Protein AF-A0ABD3R5Q1-F1 (afdb_monomer)

Sequence (160 aa):
MFTEAITVNGPEQLGNIQVPKRASYIRAIMLELSRIASICYGLALLWQILGAQTPFFYIFRERELIYDLFEAATERVEGVGIIGAEEALNWGLSGPMLRASGIQWDLRKVDRYECYDEVDWEVQWQKEGDSLARYLVRISEMTESIKIIQQALKEFQGTL

Structure (mmCIF, N/CA/C/O backbone):
data_AF-A0ABD3R5Q1-F1
#
_entry.id   AF-A0ABD3R5Q1-F1
#
loop_
_atom_site.group_PDB
_atom_site.id
_atom_site.type_symbol
_atom_site.label_atom_id
_atom_site.label_alt_id
_atom_site.label_comp_id
_atom_site.label_asym_id
_atom_site.label_entity_id
_atom_site.label_seq_id
_atom_site.pdbx_PDB_ins_code
_atom_site.Cartn_x
_atom_site.Cartn_y
_atom_site.Cartn_z
_atom_site.occupancy
_atom_site.B_iso_or_equiv
_atom_site.auth_seq_id
_atom_site.auth_comp_id
_atom_site.auth_asym_id
_atom_site.auth_atom_id
_atom_site.pdbx_PDB_model_num
ATOM 1 N N . MET A 1 1 ? 3.726 1.446 4.095 1.00 48.78 1 MET A N 1
ATOM 2 C CA . MET A 1 1 ? 5.044 1.678 3.465 1.00 48.78 1 MET A CA 1
ATOM 3 C C . MET A 1 1 ? 6.226 0.942 4.094 1.00 48.78 1 MET A C 1
ATOM 5 O O . MET A 1 1 ? 6.883 0.219 3.361 1.00 48.78 1 MET A O 1
ATOM 9 N N . PHE A 1 2 ? 6.541 1.046 5.397 1.00 45.06 2 PHE A N 1
ATOM 10 C CA . PHE A 1 2 ? 7.696 0.298 5.955 1.00 45.06 2 PHE A CA 1
ATOM 11 C C . PHE A 1 2 ? 7.549 -1.233 5.812 1.00 45.06 2 PHE A C 1
ATOM 13 O O . PHE A 1 2 ? 8.517 -1.944 5.558 1.00 45.06 2 PHE A O 1
ATOM 20 N N . THR A 1 3 ? 6.314 -1.733 5.891 1.00 51.72 3 THR A N 1
ATOM 21 C CA . THR A 1 3 ? 5.966 -3.142 5.657 1.00 51.72 3 THR A CA 1
ATOM 22 C C . THR A 1 3 ? 6.180 -3.574 4.205 1.00 51.72 3 THR A C 1
ATOM 24 O O . THR A 1 3 ? 6.661 -4.677 3.963 1.00 51.72 3 THR A O 1
ATOM 27 N N . GLU A 1 4 ? 5.905 -2.698 3.237 1.00 61.31 4 GLU A N 1
ATOM 28 C CA . GLU A 1 4 ? 5.979 -3.022 1.807 1.00 61.31 4 GLU A CA 1
ATOM 29 C C . GLU A 1 4 ? 7.410 -3.335 1.362 1.00 61.31 4 GLU A C 1
ATOM 31 O O . GLU A 1 4 ? 7.632 -4.307 0.642 1.00 61.31 4 GLU A O 1
ATOM 36 N N . ALA A 1 5 ? 8.402 -2.578 1.843 1.00 66.31 5 ALA A N 1
ATOM 37 C CA . ALA A 1 5 ? 9.802 -2.834 1.508 1.00 66.31 5 ALA A CA 1
ATOM 38 C C . ALA A 1 5 ? 10.265 -4.218 1.986 1.00 66.31 5 ALA A C 1
ATOM 40 O O . ALA A 1 5 ? 10.954 -4.920 1.254 1.00 66.31 5 ALA A O 1
ATOM 41 N N . ILE A 1 6 ? 9.849 -4.645 3.181 1.00 67.44 6 ILE A N 1
ATOM 42 C CA . ILE A 1 6 ? 10.188 -5.970 3.719 1.00 67.44 6 ILE A CA 1
ATOM 43 C C . ILE A 1 6 ? 9.485 -7.066 2.909 1.00 67.44 6 ILE A C 1
ATOM 45 O O . ILE A 1 6 ? 10.116 -8.055 2.538 1.00 67.44 6 ILE A O 1
ATOM 49 N N . THR A 1 7 ? 8.210 -6.862 2.560 1.00 66.69 7 THR A N 1
ATOM 50 C CA . THR A 1 7 ? 7.451 -7.818 1.736 1.00 66.69 7 THR A CA 1
ATOM 51 C C . THR A 1 7 ? 7.951 -7.933 0.298 1.00 66.69 7 THR A C 1
ATOM 53 O O . THR A 1 7 ? 7.687 -8.945 -0.335 1.00 66.69 7 THR A O 1
ATOM 56 N N . VAL A 1 8 ? 8.667 -6.931 -0.223 1.00 70.75 8 VAL A N 1
ATOM 57 C CA . VAL A 1 8 ? 9.275 -6.963 -1.564 1.00 70.75 8 VAL A CA 1
ATOM 58 C C . VAL A 1 8 ? 10.693 -7.531 -1.510 1.00 70.75 8 VAL A C 1
ATOM 60 O O . VAL A 1 8 ? 11.046 -8.379 -2.325 1.00 70.75 8 VAL A O 1
ATOM 63 N N . ASN A 1 9 ? 11.488 -7.134 -0.514 1.00 74.38 9 ASN A N 1
ATOM 64 C CA . ASN A 1 9 ? 12.866 -7.600 -0.374 1.00 74.38 9 ASN A CA 1
ATOM 65 C C . ASN A 1 9 ? 12.944 -9.114 -0.106 1.00 74.38 9 ASN A C 1
ATOM 67 O O . ASN A 1 9 ? 13.868 -9.760 -0.590 1.00 74.38 9 ASN A O 1
ATOM 71 N N . GLY A 1 10 ? 11.988 -9.690 0.636 1.00 77.06 10 GLY A N 1
ATOM 72 C CA . GLY A 1 10 ? 11.953 -11.133 0.909 1.00 77.06 10 GLY A CA 1
ATOM 73 C C . GLY A 1 10 ? 11.870 -11.985 -0.371 1.00 77.06 10 GLY A C 1
ATOM 74 O O . GLY A 1 10 ? 12.775 -12.777 -0.630 1.00 77.06 10 GLY A O 1
ATOM 75 N N . PRO A 1 11 ? 10.837 -11.805 -1.214 1.00 72.06 11 PRO A N 1
ATOM 76 C CA . PRO A 1 11 ? 10.730 -12.474 -2.508 1.00 72.06 11 PRO A CA 1
ATOM 77 C C . PRO A 1 11 ? 11.886 -12.169 -3.467 1.00 72.06 11 PRO A C 1
ATOM 79 O O . PRO A 1 11 ? 12.317 -13.063 -4.184 1.00 72.06 11 PRO A O 1
ATOM 82 N N . GLU A 1 12 ? 12.421 -10.944 -3.481 1.00 78.00 12 GLU A N 1
ATOM 83 C CA . GLU A 1 12 ? 13.565 -10.590 -4.339 1.00 78.00 12 GLU A CA 1
ATOM 84 C C . GLU A 1 12 ? 14.846 -11.334 -3.953 1.00 78.00 12 GLU A C 1
ATOM 86 O O . GLU A 1 12 ? 15.585 -11.780 -4.832 1.00 78.00 12 GLU A O 1
ATOM 91 N N . GLN A 1 13 ? 15.083 -11.509 -2.649 1.00 76.75 13 GLN A N 1
ATOM 92 C CA . GLN A 1 13 ? 16.187 -12.316 -2.135 1.00 76.75 13 GLN A CA 1
ATOM 93 C C . GLN A 1 13 ? 15.998 -13.799 -2.464 1.00 76.75 13 GLN A C 1
ATOM 95 O O . GLN A 1 13 ? 16.938 -14.444 -2.918 1.00 76.75 13 GLN A O 1
ATOM 100 N N . LEU A 1 14 ? 14.784 -14.332 -2.291 1.00 79.06 14 LEU A N 1
ATOM 101 C CA . LEU A 1 14 ? 14.470 -15.724 -2.631 1.00 79.06 14 LEU A CA 1
ATOM 102 C C . LEU A 1 14 ? 14.555 -15.990 -4.142 1.00 79.06 14 LEU A C 1
ATOM 104 O O . LEU A 1 14 ? 14.973 -17.066 -4.560 1.00 79.06 14 LEU A O 1
ATOM 108 N N . GLY A 1 15 ? 14.183 -15.005 -4.960 1.00 81.19 15 GLY A N 1
ATOM 109 C CA . GLY A 1 15 ? 14.207 -15.078 -6.419 1.00 81.19 15 GLY A CA 1
ATOM 110 C C . GLY A 1 15 ? 15.548 -14.716 -7.063 1.00 81.19 15 GLY A C 1
ATOM 111 O O . GLY A 1 15 ? 15.632 -14.741 -8.288 1.00 81.19 15 GLY A O 1
ATOM 112 N N . ASN A 1 16 ? 16.580 -14.356 -6.284 1.00 82.38 16 ASN A N 1
ATOM 113 C CA . ASN A 1 16 ? 17.866 -13.839 -6.784 1.00 82.38 16 ASN A CA 1
ATOM 114 C C . ASN A 1 16 ? 17.714 -12.709 -7.828 1.00 82.38 16 ASN A C 1
ATOM 116 O O . ASN A 1 16 ? 18.477 -12.615 -8.793 1.00 82.38 16 ASN A O 1
ATOM 120 N N . ILE A 1 17 ? 16.717 -11.840 -7.649 1.00 80.31 17 ILE A N 1
ATOM 121 C CA . ILE A 1 17 ? 16.408 -10.769 -8.601 1.00 80.31 17 ILE A CA 1
ATOM 122 C C . ILE A 1 17 ? 17.348 -9.587 -8.341 1.00 80.31 17 ILE A C 1
ATOM 124 O O . ILE A 1 17 ? 17.378 -9.027 -7.244 1.00 80.31 17 ILE A O 1
ATOM 128 N N . GLN A 1 18 ? 18.114 -9.166 -9.353 1.00 77.31 18 GLN A N 1
ATOM 129 C CA . GLN A 1 18 ? 18.963 -7.979 -9.234 1.00 77.31 18 GLN A CA 1
ATOM 130 C C . GLN A 1 18 ? 18.123 -6.702 -9.309 1.00 77.31 18 GLN A C 1
ATOM 132 O O . GLN A 1 18 ? 17.610 -6.332 -10.365 1.00 77.31 18 GLN A O 1
ATOM 137 N N . VAL A 1 19 ? 18.015 -5.997 -8.182 1.00 77.06 19 VAL A N 1
ATOM 138 C CA . VAL A 1 19 ? 17.299 -4.721 -8.114 1.00 77.06 19 VAL A CA 1
ATOM 139 C C . VAL A 1 19 ? 18.121 -3.629 -8.815 1.00 77.06 19 VAL A C 1
ATOM 141 O O . VAL A 1 19 ? 19.271 -3.381 -8.438 1.00 77.06 19 VAL A O 1
ATOM 144 N N . PRO A 1 20 ? 17.562 -2.918 -9.810 1.00 82.94 20 PRO A N 1
ATOM 145 C CA . PRO A 1 20 ? 18.268 -1.823 -10.462 1.00 82.94 20 PRO A CA 1
ATOM 146 C C . PRO A 1 20 ? 18.556 -0.687 -9.469 1.00 82.94 20 PRO A C 1
ATOM 148 O O . PRO A 1 20 ? 17.696 -0.308 -8.670 1.00 82.94 20 PRO A O 1
ATOM 151 N N . LYS A 1 21 ? 19.750 -0.074 -9.553 1.00 80.06 21 LYS A N 1
ATOM 152 C CA . LYS A 1 21 ? 20.199 0.994 -8.628 1.00 80.06 21 LYS A CA 1
ATOM 153 C C . LYS A 1 21 ? 19.170 2.115 -8.452 1.00 80.06 21 LYS A C 1
ATOM 155 O O . LYS A 1 21 ? 18.952 2.576 -7.337 1.00 80.06 21 LYS A O 1
ATOM 160 N N . ARG A 1 22 ? 18.489 2.517 -9.532 1.00 74.25 22 ARG A N 1
ATOM 161 C CA . ARG A 1 22 ? 17.433 3.543 -9.497 1.00 74.25 22 ARG A CA 1
ATOM 162 C C . ARG A 1 22 ? 16.278 3.164 -8.559 1.00 74.25 22 ARG A C 1
ATOM 164 O O . ARG A 1 22 ? 15.838 4.008 -7.786 1.00 74.25 22 ARG A O 1
ATOM 171 N N . ALA A 1 23 ? 15.820 1.912 -8.591 1.00 74.69 23 ALA A N 1
ATOM 172 C CA . ALA A 1 23 ? 14.747 1.438 -7.717 1.00 74.69 23 ALA A CA 1
ATOM 173 C C . ALA A 1 23 ? 15.186 1.421 -6.246 1.00 74.69 23 ALA A C 1
ATOM 175 O O . ALA A 1 23 ? 14.412 1.808 -5.375 1.00 74.69 23 ALA A O 1
ATOM 176 N N . SER A 1 24 ? 16.448 1.070 -5.972 1.00 77.94 24 SER A N 1
ATOM 177 C CA . SER A 1 24 ? 17.006 1.125 -4.615 1.00 77.94 24 SER A CA 1
ATOM 178 C C . SER A 1 24 ? 16.994 2.544 -4.032 1.00 77.94 24 SER A C 1
ATOM 180 O O . SER A 1 24 ? 16.625 2.716 -2.873 1.00 77.94 24 SER A O 1
ATOM 182 N N . TYR A 1 25 ? 17.354 3.565 -4.820 1.00 80.44 25 TYR A N 1
ATOM 183 C CA . TYR A 1 25 ? 17.299 4.963 -4.368 1.00 80.44 25 TYR A CA 1
ATOM 184 C C . TYR A 1 25 ? 15.868 5.431 -4.101 1.00 80.44 25 TYR A C 1
ATOM 186 O O . TYR A 1 25 ? 15.618 6.076 -3.087 1.00 80.44 25 TYR A O 1
ATOM 194 N N . ILE A 1 26 ? 14.922 5.071 -4.973 1.00 78.00 26 ILE A N 1
ATOM 195 C CA . ILE A 1 26 ? 13.508 5.413 -4.779 1.00 78.00 26 ILE A CA 1
ATOM 196 C C . ILE A 1 26 ? 12.986 4.778 -3.485 1.00 78.00 26 ILE A C 1
ATOM 198 O O . ILE A 1 26 ? 12.389 5.474 -2.670 1.00 78.00 26 ILE A O 1
ATOM 202 N N . ARG A 1 27 ? 13.276 3.494 -3.237 1.00 78.44 27 ARG A N 1
ATOM 203 C CA . ARG A 1 27 ? 12.877 2.817 -1.992 1.00 78.44 27 ARG A CA 1
ATOM 204 C C . ARG A 1 27 ? 13.461 3.487 -0.755 1.00 78.44 27 ARG A C 1
ATOM 206 O O . ARG A 1 27 ? 12.734 3.681 0.211 1.00 78.44 27 ARG A O 1
ATOM 213 N N . ALA A 1 28 ? 14.740 3.862 -0.786 1.00 81.81 28 ALA A N 1
ATOM 214 C CA . ALA A 1 28 ? 15.373 4.563 0.328 1.00 81.81 28 ALA A CA 1
ATOM 215 C C . ALA A 1 28 ? 14.673 5.900 0.623 1.00 81.81 28 ALA A C 1
ATOM 217 O O . ALA A 1 28 ? 14.326 6.160 1.770 1.00 81.81 28 ALA A O 1
ATOM 218 N N . ILE A 1 29 ? 14.380 6.700 -0.407 1.00 83.25 29 ILE A N 1
ATOM 219 C CA . ILE A 1 29 ? 13.648 7.968 -0.259 1.00 83.25 29 ILE A CA 1
ATOM 220 C C . ILE A 1 29 ? 12.262 7.729 0.361 1.00 83.25 29 ILE A C 1
ATOM 222 O O . ILE A 1 29 ? 11.912 8.376 1.345 1.00 83.25 29 ILE A O 1
ATOM 226 N N . MET A 1 30 ? 11.500 6.758 -0.151 1.00 79.62 30 MET A N 1
ATOM 227 C CA . MET A 1 30 ? 10.156 6.439 0.355 1.00 79.62 30 MET A CA 1
ATOM 228 C C . MET A 1 30 ? 10.174 5.934 1.805 1.00 79.62 30 MET A C 1
ATOM 230 O O . MET A 1 30 ? 9.294 6.273 2.599 1.00 79.62 30 MET A O 1
ATOM 234 N N . LEU A 1 31 ? 11.187 5.144 2.174 1.00 82.94 31 LEU A N 1
ATOM 235 C CA . LEU A 1 31 ? 11.373 4.649 3.538 1.00 82.94 31 LEU A CA 1
ATOM 236 C C . LEU A 1 31 ? 11.690 5.778 4.521 1.00 82.94 31 LEU A C 1
ATOM 238 O O . LEU A 1 31 ? 11.144 5.791 5.625 1.00 82.94 31 LEU A O 1
ATOM 242 N N . GLU A 1 32 ? 12.535 6.729 4.127 1.00 84.62 32 GLU A N 1
ATOM 243 C CA . GLU A 1 32 ? 12.877 7.881 4.964 1.00 84.62 32 GLU A CA 1
ATOM 244 C C . GLU A 1 32 ? 11.694 8.844 5.119 1.00 84.62 32 GLU A C 1
ATOM 246 O O . GLU A 1 32 ? 11.368 9.225 6.243 1.00 84.62 32 GLU A O 1
ATOM 251 N N . LEU A 1 33 ? 10.964 9.143 4.039 1.00 83.69 33 LEU A N 1
ATOM 252 C CA . LEU A 1 33 ? 9.720 9.921 4.119 1.00 83.69 33 LEU A CA 1
ATOM 253 C C . LEU A 1 33 ? 8.697 9.246 5.046 1.00 83.69 33 LEU A C 1
ATOM 255 O O . LEU A 1 33 ? 8.076 9.900 5.884 1.00 83.69 33 LEU A O 1
ATOM 259 N N . SER A 1 34 ? 8.586 7.915 4.977 1.00 83.44 34 SER A N 1
ATOM 260 C CA . SER A 1 34 ? 7.685 7.142 5.843 1.00 83.44 34 SER A CA 1
ATOM 261 C C . SER A 1 34 ? 8.095 7.194 7.308 1.00 83.44 34 SER A C 1
ATOM 263 O O . SER A 1 34 ? 7.236 7.246 8.190 1.00 83.44 34 SER A O 1
ATOM 265 N N . ARG A 1 35 ? 9.404 7.202 7.583 1.00 84.75 35 ARG A N 1
ATOM 266 C CA . ARG A 1 35 ? 9.931 7.360 8.940 1.00 84.75 35 ARG A CA 1
ATOM 267 C C . ARG A 1 35 ? 9.559 8.726 9.506 1.00 84.75 35 ARG A C 1
ATOM 269 O O . ARG A 1 35 ? 9.047 8.788 10.622 1.00 84.75 35 ARG A O 1
ATOM 276 N N . ILE A 1 36 ? 9.766 9.795 8.739 1.00 85.19 36 ILE A N 1
ATOM 277 C CA . ILE A 1 36 ? 9.433 11.159 9.171 1.00 85.19 36 ILE A CA 1
ATOM 278 C C . ILE A 1 36 ? 7.920 11.279 9.406 1.00 85.19 36 ILE A C 1
ATOM 280 O O . ILE A 1 36 ? 7.510 11.714 10.480 1.00 85.19 36 ILE A O 1
ATOM 284 N N . ALA A 1 37 ? 7.087 10.786 8.484 1.00 84.12 37 ALA A N 1
ATOM 285 C CA . ALA A 1 37 ? 5.630 10.788 8.641 1.00 84.12 37 ALA A CA 1
ATOM 286 C C . ALA A 1 37 ? 5.161 10.043 9.907 1.00 84.12 37 ALA A C 1
ATOM 288 O O . ALA A 1 37 ? 4.229 10.491 10.583 1.00 84.12 37 ALA A O 1
ATOM 289 N N . SER A 1 38 ? 5.810 8.923 10.249 1.00 84.31 38 SER A N 1
ATOM 290 C CA . SER A 1 38 ? 5.520 8.161 11.470 1.00 84.31 38 SER A CA 1
ATOM 291 C C . SER A 1 38 ? 5.894 8.930 12.739 1.00 84.31 38 SER A C 1
ATOM 293 O O . SER A 1 38 ? 5.148 8.886 13.718 1.00 84.31 38 SER A O 1
ATOM 295 N N . ILE A 1 39 ? 7.029 9.637 12.738 1.00 86.75 39 ILE A N 1
ATOM 296 C CA . ILE A 1 39 ? 7.463 10.465 13.873 1.00 86.75 39 ILE A CA 1
ATOM 297 C C . ILE A 1 39 ? 6.503 11.642 14.064 1.00 86.75 39 ILE A C 1
ATOM 299 O O . ILE A 1 39 ? 6.059 11.886 15.185 1.00 86.75 39 ILE A O 1
ATOM 303 N N . CYS A 1 40 ? 6.125 12.326 12.979 1.00 83.06 40 CYS A N 1
ATOM 304 C CA . CYS A 1 40 ? 5.131 13.398 13.013 1.00 83.06 40 CYS A CA 1
ATOM 305 C C . CYS A 1 40 ? 3.811 12.910 13.624 1.00 83.06 40 CYS A C 1
ATOM 307 O O . CYS A 1 40 ? 3.275 13.559 14.516 1.00 83.06 40 CYS A O 1
ATOM 309 N N . TYR A 1 41 ? 3.317 11.737 13.221 1.00 82.69 41 TYR A N 1
ATOM 310 C CA . TYR A 1 41 ? 2.090 11.180 13.796 1.00 82.69 41 TYR A CA 1
ATOM 311 C C . TYR A 1 41 ? 2.212 10.910 15.306 1.00 82.69 41 TYR A C 1
ATOM 313 O O . TYR A 1 41 ? 1.335 11.301 16.076 1.00 82.69 41 TYR A O 1
ATOM 321 N N . GLY A 1 42 ? 3.322 10.303 15.742 1.00 83.81 42 GLY A N 1
ATOM 322 C CA . GLY A 1 42 ? 3.576 10.042 17.162 1.00 83.81 42 GLY A CA 1
ATOM 323 C C . GLY A 1 42 ? 3.660 11.321 18.000 1.00 83.81 42 GLY A C 1
ATOM 324 O O . GLY A 1 42 ? 3.053 11.404 19.068 1.00 83.81 42 GLY A O 1
ATOM 325 N N . LEU A 1 43 ? 4.353 12.347 17.496 1.00 84.25 43 LEU A N 1
ATOM 326 C CA . LEU A 1 43 ? 4.432 13.652 18.152 1.00 84.25 43 LEU A CA 1
ATOM 327 C C . LEU A 1 43 ? 3.068 14.342 18.194 1.00 84.25 43 LEU A C 1
ATOM 329 O O . LEU A 1 43 ? 2.686 14.858 19.239 1.00 84.25 43 LEU A O 1
ATOM 333 N N . ALA A 1 44 ? 2.310 14.332 17.096 1.00 82.88 44 ALA A N 1
ATOM 334 C CA . ALA A 1 44 ? 0.989 14.951 17.057 1.00 82.88 44 ALA A CA 1
ATOM 335 C C . ALA A 1 44 ? 0.043 14.328 18.093 1.00 82.88 44 ALA A C 1
ATOM 337 O O . ALA A 1 44 ? -0.623 15.054 18.831 1.00 82.88 44 ALA A O 1
ATOM 338 N N . LEU A 1 45 ? 0.038 12.996 18.210 1.00 84.50 45 LEU A N 1
ATOM 339 C CA . LEU A 1 45 ? -0.760 12.298 19.215 1.00 84.50 45 LEU A CA 1
ATOM 340 C C . LEU A 1 45 ? -0.344 12.683 20.644 1.00 84.50 45 LEU A C 1
ATOM 342 O O . LEU A 1 45 ? -1.208 12.936 21.481 1.00 84.50 45 LEU A O 1
ATOM 346 N N . LEU A 1 46 ? 0.962 12.791 20.916 1.00 89.56 46 LEU A N 1
ATOM 347 C CA . LEU A 1 46 ? 1.471 13.240 22.215 1.00 89.56 46 LEU A CA 1
ATOM 348 C C . LEU A 1 46 ? 0.954 14.642 22.574 1.00 89.56 46 LEU A C 1
ATOM 350 O O . LEU A 1 46 ? 0.449 14.850 23.677 1.00 89.56 46 LEU A O 1
ATOM 354 N N . TRP A 1 47 ? 1.035 15.596 21.645 1.00 86.44 47 TRP A N 1
ATOM 355 C CA . TRP A 1 47 ? 0.555 16.961 21.879 1.00 86.44 47 TRP A CA 1
ATOM 356 C C . TRP A 1 47 ? -0.960 17.031 22.072 1.00 86.44 47 TRP A C 1
ATOM 358 O O . TRP A 1 47 ? -1.431 17.787 22.922 1.00 86.44 47 TRP A O 1
ATOM 368 N N . GLN A 1 48 ? -1.715 16.205 21.346 1.00 87.94 48 GLN A N 1
ATOM 369 C CA . GLN A 1 48 ? -3.162 16.100 21.508 1.00 87.94 48 GLN A CA 1
ATOM 370 C C . GLN A 1 48 ? -3.544 15.576 22.899 1.00 87.94 48 GLN A C 1
ATOM 372 O O . GLN A 1 48 ? -4.467 16.107 23.516 1.00 87.94 48 GLN A O 1
ATOM 377 N N . ILE A 1 49 ? -2.823 14.575 23.417 1.00 92.44 49 ILE A N 1
ATOM 378 C CA . ILE A 1 49 ? -3.042 14.035 24.770 1.00 92.44 49 ILE A CA 1
ATOM 379 C C . ILE A 1 49 ? -2.725 15.089 25.841 1.00 92.44 49 ILE A C 1
ATOM 381 O O . ILE A 1 49 ? -3.440 15.191 26.834 1.00 92.44 49 ILE A O 1
ATOM 385 N N . LEU A 1 50 ? -1.700 15.917 25.621 1.00 91.19 50 LEU A N 1
ATOM 386 C CA . LEU A 1 50 ? -1.350 17.039 26.501 1.00 91.19 50 LEU A CA 1
ATOM 387 C C . LEU A 1 50 ? -2.318 18.237 26.388 1.00 91.19 50 LEU A C 1
ATOM 389 O O . LEU A 1 50 ? -2.147 19.227 27.097 1.00 91.19 50 LEU A O 1
ATOM 393 N N . GLY A 1 51 ? -3.323 18.173 25.507 1.00 90.25 51 GLY A N 1
ATOM 394 C CA . GLY A 1 51 ? -4.302 19.242 25.289 1.00 90.25 51 GLY A CA 1
ATOM 395 C C . GLY A 1 51 ? -3.787 20.417 24.449 1.00 90.25 51 GLY A C 1
ATOM 396 O O . GLY A 1 51 ? -4.472 21.431 24.318 1.00 90.25 51 GLY A O 1
ATOM 397 N N . ALA A 1 52 ? -2.598 20.302 23.854 1.00 90.88 52 ALA A N 1
ATOM 398 C CA . ALA A 1 52 ? -1.989 21.351 23.048 1.00 90.88 52 ALA A CA 1
ATOM 399 C C . ALA A 1 52 ? -2.433 21.241 21.577 1.00 90.88 52 ALA A C 1
ATOM 401 O O . ALA A 1 52 ? -1.799 20.578 20.758 1.00 90.88 52 ALA A O 1
ATOM 402 N N . GLN A 1 53 ? -3.522 21.932 21.226 1.00 86.25 53 GLN A N 1
ATOM 403 C CA . GLN A 1 53 ? -4.110 21.876 19.877 1.00 86.25 53 GLN A CA 1
ATOM 404 C C . GLN A 1 53 ? -3.274 22.593 18.801 1.00 86.25 53 GLN A C 1
ATOM 406 O O . GLN A 1 53 ? -3.199 22.143 17.661 1.00 86.25 53 GLN A O 1
ATOM 411 N N . THR A 1 54 ? -2.609 23.698 19.137 1.00 85.69 54 THR A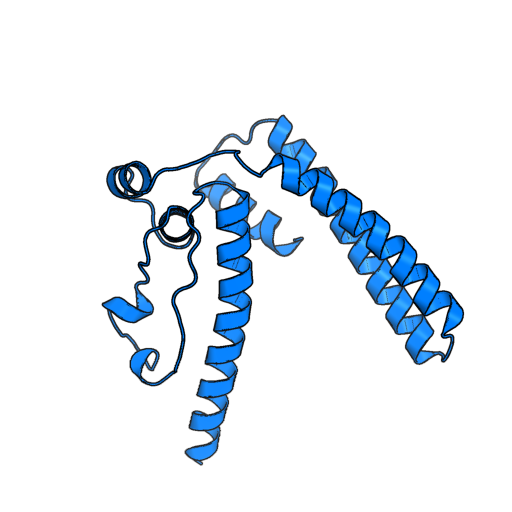 N 1
ATOM 412 C CA . THR A 1 54 ? -1.800 24.466 18.173 1.00 85.69 54 THR A CA 1
ATOM 413 C C . THR A 1 54 ? -0.625 23.667 17.582 1.00 85.69 54 THR A C 1
ATOM 415 O O . THR A 1 54 ? -0.511 23.619 16.356 1.00 85.69 54 THR A O 1
ATOM 418 N N . PRO A 1 55 ? 0.242 23.002 18.380 1.00 83.00 55 PRO A N 1
ATOM 419 C CA . PRO A 1 55 ? 1.318 22.178 17.823 1.00 83.00 55 PRO A CA 1
ATOM 420 C C . PRO A 1 55 ? 0.797 20.950 17.068 1.00 83.00 55 PRO A C 1
ATOM 422 O O . PRO A 1 55 ? 1.432 20.536 16.101 1.00 83.00 55 PRO A O 1
ATOM 425 N N . PHE A 1 56 ? -0.371 20.411 17.438 1.00 78.56 56 PHE A N 1
ATOM 426 C CA . PHE A 1 56 ? -1.026 19.344 16.680 1.00 78.56 56 PHE A CA 1
ATOM 427 C C . PHE A 1 56 ? -1.278 19.769 15.222 1.00 78.56 56 PHE A C 1
ATOM 429 O O . PHE A 1 56 ? -0.824 19.087 14.303 1.00 78.56 56 PHE A O 1
ATOM 436 N N . PHE A 1 57 ? -1.901 20.931 14.987 1.00 77.12 57 PHE A N 1
ATOM 437 C CA . PHE A 1 57 ? -2.164 21.407 13.622 1.00 77.12 57 PHE A CA 1
ATOM 438 C C . PHE A 1 57 ? -0.892 21.737 12.832 1.00 77.12 57 PHE A C 1
ATOM 440 O O . PHE A 1 57 ? -0.849 21.496 11.625 1.00 77.12 57 PHE A O 1
ATOM 447 N N . TYR A 1 58 ? 0.159 22.250 13.479 1.00 83.00 58 TYR A N 1
ATOM 448 C CA . TYR A 1 58 ? 1.430 22.490 12.789 1.00 83.00 58 TYR A CA 1
ATOM 449 C C . TYR A 1 58 ? 2.108 21.196 12.347 1.00 83.00 58 TYR A C 1
ATOM 451 O O . TYR A 1 58 ? 2.588 21.123 11.222 1.00 83.00 58 TYR A O 1
ATOM 459 N N . ILE A 1 59 ? 2.085 20.152 13.173 1.00 79.88 59 ILE A N 1
ATOM 460 C CA . ILE A 1 59 ? 2.677 18.865 12.797 1.00 79.88 59 ILE A CA 1
ATOM 461 C C . ILE A 1 59 ? 1.894 18.207 11.657 1.00 79.88 59 ILE A C 1
ATOM 463 O O . ILE A 1 59 ? 2.499 17.604 10.773 1.00 79.88 59 ILE A O 1
ATOM 467 N N . PHE A 1 60 ? 0.567 18.354 11.632 1.00 73.94 60 PHE A N 1
ATOM 468 C CA . PHE A 1 60 ? -0.241 17.887 10.504 1.00 73.94 60 PHE A CA 1
ATOM 469 C C . PHE A 1 60 ? 0.025 18.680 9.217 1.00 73.94 60 PHE A C 1
ATOM 471 O O . PHE A 1 60 ? 0.080 18.072 8.156 1.00 73.94 60 PHE A O 1
ATOM 478 N N . ARG A 1 61 ? 0.295 19.991 9.294 1.00 75.88 61 ARG A N 1
ATOM 479 C CA . ARG A 1 61 ? 0.737 20.778 8.126 1.00 75.88 61 ARG A CA 1
ATOM 480 C C . ARG A 1 61 ? 2.052 20.253 7.544 1.00 75.88 61 ARG A C 1
ATOM 482 O O . ARG A 1 61 ? 2.142 20.065 6.339 1.00 75.88 61 ARG A O 1
ATOM 489 N N . GLU A 1 62 ? 3.053 20.001 8.387 1.00 74.56 62 GLU A N 1
ATOM 490 C CA . GLU A 1 62 ? 4.333 19.425 7.940 1.00 74.56 62 GLU A CA 1
ATOM 491 C C . GLU A 1 62 ? 4.145 18.022 7.348 1.00 74.56 62 GLU A C 1
ATOM 493 O O . GLU A 1 62 ? 4.827 17.631 6.403 1.00 74.56 62 GLU A O 1
ATOM 498 N N . ARG A 1 63 ? 3.183 17.260 7.879 1.00 75.50 63 ARG A N 1
ATOM 499 C CA . ARG A 1 63 ? 2.834 15.938 7.361 1.00 75.50 63 ARG A CA 1
ATOM 500 C C . ARG A 1 63 ? 2.213 16.000 5.966 1.00 75.50 63 ARG A C 1
ATOM 502 O O . ARG A 1 63 ? 2.486 15.093 5.189 1.00 75.50 63 ARG A O 1
ATOM 509 N N . GLU A 1 64 ? 1.466 17.052 5.629 1.00 72.50 64 GLU A N 1
ATOM 510 C CA . GLU A 1 64 ? 0.962 17.216 4.259 1.00 72.50 64 GLU A CA 1
ATOM 511 C C . GLU A 1 64 ? 2.068 17.490 3.247 1.00 72.50 64 GLU A C 1
ATOM 513 O O . GLU A 1 64 ? 2.067 16.875 2.192 1.00 72.50 64 GLU A O 1
ATOM 518 N N . LEU A 1 65 ? 3.103 18.259 3.596 1.00 76.31 65 LEU A N 1
ATOM 519 C CA . LEU A 1 65 ? 4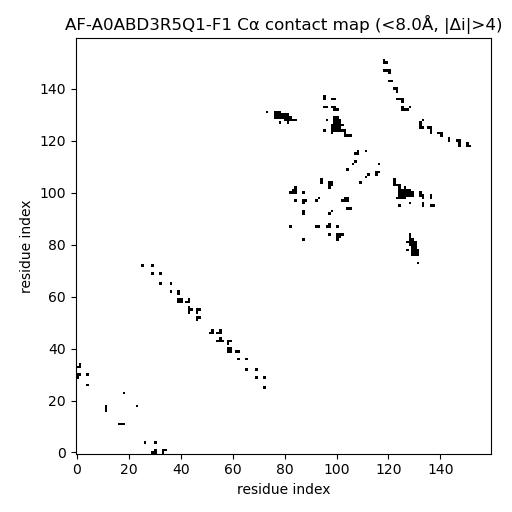.266 18.422 2.709 1.00 76.31 65 LEU A CA 1
ATOM 520 C C . LEU A 1 65 ? 4.958 17.082 2.415 1.00 76.31 65 LEU A C 1
ATOM 522 O O . LEU A 1 65 ? 5.471 16.849 1.322 1.00 76.31 65 LEU A O 1
ATOM 526 N N . ILE A 1 66 ? 4.980 16.180 3.400 1.00 79.62 66 ILE A N 1
ATOM 527 C CA . ILE A 1 66 ? 5.504 14.824 3.215 1.00 79.62 66 ILE A CA 1
ATOM 528 C C . ILE A 1 66 ? 4.584 14.015 2.292 1.00 79.62 66 ILE A C 1
ATOM 530 O O . ILE A 1 66 ? 5.085 13.212 1.506 1.00 79.62 66 ILE A O 1
ATOM 534 N N . TYR A 1 67 ? 3.269 14.224 2.357 1.00 72.25 67 TYR A N 1
ATOM 535 C CA . TYR A 1 67 ? 2.323 13.594 1.442 1.00 72.25 67 TYR A CA 1
ATOM 536 C C . TYR A 1 67 ? 2.392 14.138 0.022 1.00 72.25 67 TYR A C 1
ATOM 538 O O . TYR A 1 67 ? 2.396 13.323 -0.893 1.00 72.25 67 TYR A O 1
ATOM 546 N N . ASP A 1 68 ? 2.603 15.436 -0.168 1.00 70.94 68 ASP A N 1
ATOM 547 C CA . ASP A 1 68 ? 2.877 16.017 -1.485 1.00 70.94 68 ASP A CA 1
ATOM 548 C C . ASP A 1 68 ? 4.153 15.404 -2.096 1.00 70.94 68 ASP A C 1
ATOM 550 O O . ASP A 1 68 ? 4.227 15.097 -3.285 1.00 70.94 68 ASP A O 1
ATOM 554 N N . LEU A 1 69 ? 5.180 15.158 -1.271 1.00 76.12 69 LEU A N 1
ATOM 555 C CA . LEU A 1 69 ? 6.406 14.475 -1.701 1.00 76.12 69 LEU A CA 1
ATOM 556 C C . LEU A 1 69 ? 6.185 12.989 -1.996 1.00 76.12 69 LEU A C 1
ATOM 558 O O . LEU A 1 69 ? 6.842 12.446 -2.890 1.00 76.12 69 LEU A O 1
ATOM 562 N N . PHE A 1 70 ? 5.296 12.327 -1.252 1.00 73.75 70 PHE A N 1
ATOM 563 C CA . PHE A 1 70 ? 4.866 10.974 -1.579 1.00 73.75 70 PHE A CA 1
ATOM 564 C C . PHE A 1 70 ? 4.150 10.959 -2.917 1.00 73.75 70 PHE A C 1
ATOM 566 O O . PHE A 1 70 ? 4.547 10.166 -3.762 1.00 73.75 70 PHE A O 1
ATOM 573 N N . GLU A 1 71 ? 3.198 11.865 -3.129 1.00 67.19 71 GLU A N 1
ATOM 574 C CA . GLU A 1 71 ? 2.445 12.021 -4.369 1.00 67.19 71 GLU A CA 1
ATOM 575 C C . GLU A 1 71 ? 3.391 12.239 -5.553 1.00 67.19 71 GLU A C 1
ATOM 577 O O . GLU A 1 71 ? 3.408 11.415 -6.464 1.00 67.19 71 GLU A O 1
ATOM 582 N N . ALA A 1 72 ? 4.310 13.204 -5.463 1.00 68.75 72 ALA A N 1
ATOM 583 C CA . ALA A 1 72 ? 5.333 13.466 -6.481 1.00 68.75 72 ALA A CA 1
ATOM 584 C C . ALA A 1 72 ? 6.307 12.287 -6.715 1.00 68.75 72 ALA A C 1
ATOM 586 O O . ALA A 1 72 ? 6.972 12.183 -7.756 1.00 68.75 72 ALA A O 1
ATOM 587 N N . ALA A 1 73 ? 6.463 11.391 -5.736 1.00 63.50 73 ALA A N 1
ATOM 588 C CA . ALA A 1 73 ? 7.222 10.153 -5.894 1.00 63.50 73 ALA A CA 1
ATOM 589 C C . ALA A 1 73 ? 6.371 9.009 -6.475 1.00 63.50 73 ALA A C 1
ATOM 591 O O . ALA A 1 73 ? 6.929 8.161 -7.178 1.00 63.50 73 ALA A O 1
ATOM 592 N N . THR A 1 74 ? 5.058 8.988 -6.231 1.00 60.91 74 THR A N 1
ATOM 593 C CA . THR A 1 74 ? 4.112 8.026 -6.817 1.00 60.91 74 THR A CA 1
ATOM 594 C C . THR A 1 74 ? 3.679 8.374 -8.239 1.00 60.91 74 THR A C 1
ATOM 596 O O . THR A 1 74 ? 3.555 7.457 -9.043 1.00 60.91 74 THR A O 1
ATOM 599 N N . GLU A 1 75 ? 3.600 9.652 -8.615 1.00 59.38 75 GLU A N 1
ATOM 600 C CA . GLU A 1 75 ? 3.490 10.087 -10.021 1.00 59.38 75 GLU A CA 1
ATOM 601 C C . GLU A 1 75 ? 4.643 9.515 -10.867 1.00 59.38 75 GLU A C 1
ATOM 603 O O . GLU A 1 75 ? 4.517 9.264 -12.060 1.00 59.38 75 GLU A O 1
ATOM 608 N N . ARG A 1 76 ? 5.793 9.232 -10.235 1.00 58.06 76 ARG A N 1
ATOM 609 C CA . ARG A 1 76 ? 6.937 8.570 -10.877 1.00 58.06 76 ARG A CA 1
ATOM 610 C C . ARG A 1 76 ? 6.796 7.056 -11.050 1.00 58.06 76 ARG A C 1
ATOM 612 O O . ARG A 1 76 ? 7.660 6.477 -11.714 1.00 58.06 76 ARG A O 1
ATOM 619 N N . VAL A 1 77 ? 5.807 6.408 -10.430 1.00 60.28 77 VAL A N 1
ATOM 620 C CA . VAL A 1 77 ? 5.505 4.977 -10.634 1.00 60.28 77 VAL A CA 1
ATOM 621 C C . VAL A 1 77 ? 4.237 4.747 -11.455 1.00 60.28 77 VAL A C 1
ATOM 623 O O . VAL A 1 77 ? 4.048 3.628 -11.944 1.00 60.28 77 VAL A O 1
ATOM 626 N N . GLU A 1 78 ? 3.425 5.789 -11.645 1.00 64.19 78 GLU A N 1
ATOM 627 C CA . GLU A 1 78 ? 2.365 5.811 -12.648 1.00 64.19 78 GLU A CA 1
ATOM 628 C C . GLU A 1 78 ? 2.982 5.605 -14.041 1.00 64.19 78 GLU A C 1
ATOM 630 O O . GLU A 1 78 ? 3.995 6.210 -14.407 1.00 64.19 78 GLU A O 1
ATOM 635 N N . GLY A 1 79 ? 2.450 4.641 -14.787 1.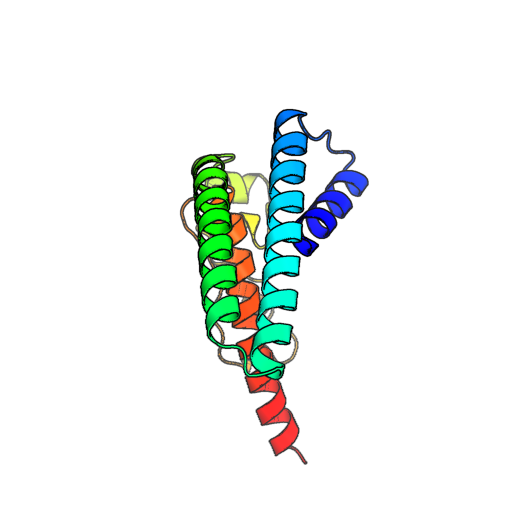00 65.06 79 GLY A N 1
ATOM 636 C CA . GLY A 1 79 ? 2.980 4.244 -16.092 1.00 65.06 79 GLY A CA 1
ATOM 637 C C . GLY A 1 79 ? 4.307 3.467 -16.067 1.00 65.06 79 GLY A C 1
ATOM 638 O O . GLY A 1 79 ? 4.883 3.207 -17.126 1.00 65.06 79 GLY A O 1
ATOM 639 N N . VAL A 1 80 ? 4.815 3.049 -14.898 1.00 68.56 80 VAL A N 1
ATOM 640 C CA . VAL A 1 80 ? 6.044 2.239 -14.794 1.00 68.56 80 VAL A CA 1
ATOM 641 C C . VAL A 1 80 ? 5.735 0.758 -14.596 1.00 68.56 80 VAL A C 1
ATOM 643 O O . VAL A 1 80 ? 5.083 0.357 -13.628 1.00 68.56 80 VAL A O 1
ATOM 646 N N . GLY A 1 81 ? 6.310 -0.079 -15.466 1.00 67.12 81 GLY A N 1
ATOM 647 C CA . GLY A 1 81 ? 6.152 -1.533 -15.405 1.00 67.12 81 GLY A CA 1
ATOM 648 C C . GLY A 1 81 ? 4.720 -1.957 -15.713 1.00 67.12 81 GLY A C 1
ATOM 649 O O . GLY A 1 81 ? 4.147 -2.737 -14.952 1.00 67.12 81 GLY A O 1
ATOM 650 N N . ILE A 1 82 ? 4.148 -1.377 -16.770 1.00 82.62 82 ILE A N 1
ATOM 651 C CA . ILE A 1 82 ? 2.820 -1.715 -17.285 1.00 82.62 82 ILE A CA 1
ATOM 652 C C . ILE A 1 82 ? 2.851 -3.165 -17.769 1.00 82.62 82 ILE A C 1
ATOM 654 O O . ILE A 1 82 ? 3.729 -3.532 -18.548 1.00 82.62 82 ILE A O 1
ATOM 658 N N . ILE A 1 83 ? 1.911 -3.972 -17.285 1.00 80.62 83 ILE A N 1
ATOM 659 C CA . ILE A 1 83 ? 1.691 -5.347 -17.738 1.00 80.62 83 ILE A CA 1
ATOM 660 C C . ILE A 1 83 ? 0.241 -5.445 -18.194 1.00 80.62 83 ILE A C 1
ATOM 662 O O . ILE A 1 83 ? -0.672 -5.190 -17.402 1.00 80.62 83 ILE A O 1
ATOM 666 N N . GLY A 1 84 ? 0.024 -5.810 -19.456 1.00 85.62 84 GLY A N 1
ATOM 667 C CA . GLY A 1 84 ? -1.316 -6.030 -19.992 1.00 85.62 84 GLY A CA 1
ATOM 668 C C . GLY A 1 84 ? -1.971 -7.299 -19.439 1.00 85.62 84 GLY A C 1
ATOM 669 O O . GLY A 1 84 ? -1.298 -8.211 -18.963 1.00 85.62 84 GLY A O 1
ATOM 670 N N . ALA A 1 85 ? -3.300 -7.392 -19.545 1.00 88.38 85 ALA A N 1
ATOM 671 C CA . ALA A 1 85 ? -4.054 -8.581 -19.134 1.00 88.38 85 ALA A CA 1
ATOM 672 C C . ALA A 1 85 ? -3.560 -9.861 -19.839 1.00 88.38 85 ALA A C 1
ATOM 674 O O . ALA A 1 85 ? -3.366 -10.897 -19.207 1.00 88.38 85 ALA A O 1
ATOM 675 N N . GLU A 1 86 ? -3.316 -9.782 -21.149 1.00 88.00 86 GLU A N 1
ATOM 676 C CA . GLU A 1 86 ? -2.857 -10.922 -21.949 1.00 88.00 86 GLU A CA 1
ATOM 677 C C . GLU A 1 86 ? -1.438 -11.363 -21.558 1.00 88.00 86 GLU A C 1
ATOM 679 O O . GLU A 1 86 ? -1.180 -12.551 -21.381 1.00 88.00 86 GLU A O 1
ATOM 684 N N . GLU A 1 87 ? -0.529 -10.409 -21.345 1.00 81.94 87 GLU A N 1
ATOM 685 C CA . GLU A 1 87 ? 0.837 -10.680 -20.882 1.00 81.94 87 GLU A CA 1
ATOM 686 C C . GLU A 1 87 ? 0.834 -11.308 -19.487 1.00 81.94 87 GLU A C 1
ATOM 688 O O . GLU A 1 87 ? 1.543 -12.285 -19.250 1.00 81.94 87 GLU A O 1
ATOM 693 N N . ALA A 1 88 ? -0.012 -10.804 -18.582 1.00 83.31 88 ALA A N 1
ATOM 694 C CA . ALA A 1 88 ? -0.160 -11.356 -17.242 1.00 83.31 88 ALA A CA 1
ATOM 695 C C . ALA A 1 88 ? -0.625 -12.822 -17.266 1.00 83.31 88 ALA A C 1
ATOM 697 O O . ALA A 1 88 ? -0.099 -13.633 -16.503 1.00 83.31 88 ALA A O 1
ATOM 698 N N . LEU A 1 89 ? -1.558 -13.175 -18.159 1.00 85.94 89 LEU A N 1
ATOM 699 C CA . LEU A 1 89 ? -2.005 -14.560 -18.354 1.00 85.94 89 LEU A CA 1
ATOM 700 C C . LEU A 1 89 ? -0.909 -15.430 -18.971 1.00 85.94 89 LEU A C 1
ATOM 702 O O . LEU A 1 89 ? -0.624 -16.512 -18.460 1.00 85.94 89 LEU A O 1
ATOM 706 N N . ASN A 1 90 ? -0.264 -14.947 -20.033 1.00 85.81 90 ASN A N 1
ATOM 707 C CA . ASN A 1 90 ? 0.776 -15.687 -20.746 1.00 85.81 90 ASN A CA 1
ATOM 708 C C . ASN A 1 90 ? 2.001 -15.970 -19.868 1.00 85.81 90 ASN A C 1
ATOM 710 O O . ASN A 1 90 ? 2.629 -17.019 -20.000 1.00 85.81 90 ASN A O 1
ATOM 714 N N . TRP A 1 91 ? 2.342 -15.058 -18.957 1.00 80.25 91 TRP A N 1
ATOM 715 C CA . TRP A 1 91 ? 3.439 -15.240 -18.003 1.00 80.25 91 TRP A CA 1
ATOM 716 C C . TRP A 1 91 ? 3.027 -15.995 -16.735 1.00 80.25 91 TRP A C 1
ATOM 718 O O . TRP A 1 91 ? 3.866 -16.213 -15.862 1.00 80.25 91 TRP A O 1
ATOM 728 N N . GLY A 1 92 ? 1.757 -16.399 -16.614 1.00 82.25 92 GLY A N 1
ATOM 729 C CA . GLY A 1 92 ? 1.251 -17.114 -15.444 1.00 82.25 92 GLY A CA 1
ATOM 730 C C . GLY A 1 92 ? 1.319 -16.289 -14.157 1.00 82.25 92 GLY A C 1
ATOM 731 O O . GLY A 1 92 ? 1.529 -16.843 -13.077 1.00 82.25 92 GLY A O 1
ATOM 732 N N . LEU A 1 93 ? 1.183 -14.962 -14.256 1.00 79.94 93 LEU A N 1
ATOM 733 C CA . LEU A 1 93 ? 1.152 -14.085 -13.088 1.00 79.94 93 LEU A CA 1
ATOM 734 C C . LEU A 1 93 ? -0.123 -14.331 -12.274 1.00 79.94 93 LEU A C 1
ATOM 736 O O . LEU A 1 93 ? -1.163 -14.697 -12.811 1.00 79.94 93 LEU A O 1
ATOM 740 N N . SER A 1 94 ? -0.060 -14.106 -10.962 1.00 82.56 94 SER A N 1
ATOM 741 C CA . SER A 1 94 ? -1.179 -14.370 -10.053 1.00 82.56 94 SER A CA 1
ATOM 742 C C . SER A 1 94 ? -1.359 -13.271 -9.000 1.00 82.56 94 SER A C 1
ATOM 744 O O . SER A 1 94 ? -0.525 -12.371 -8.840 1.00 82.56 94 SER A O 1
ATOM 746 N N . GLY A 1 95 ? -2.497 -13.319 -8.301 1.00 85.94 95 GLY A N 1
ATOM 747 C CA . GLY A 1 95 ? -2.836 -12.400 -7.215 1.00 85.94 95 GLY A CA 1
ATOM 748 C C . GLY A 1 95 ? -2.832 -10.927 -7.654 1.00 85.94 95 GLY A C 1
ATOM 749 O O . GLY A 1 95 ? -3.429 -10.604 -8.683 1.00 85.94 95 GLY A O 1
ATOM 750 N N . PRO A 1 96 ? -2.161 -10.019 -6.917 1.00 82.00 96 PRO A N 1
ATOM 751 C CA . PRO A 1 96 ? -2.233 -8.581 -7.179 1.00 82.00 96 PRO A CA 1
ATOM 752 C C . PRO A 1 96 ? -1.611 -8.177 -8.520 1.00 82.00 96 PRO A C 1
ATOM 754 O O . PRO A 1 96 ? -1.987 -7.148 -9.068 1.00 82.00 96 PRO A O 1
ATOM 757 N N . MET A 1 97 ? -0.686 -8.973 -9.074 1.00 80.31 97 MET A N 1
ATOM 758 C CA . MET A 1 97 ? -0.111 -8.705 -10.399 1.00 80.31 97 MET A CA 1
ATOM 759 C C . MET A 1 97 ? -1.171 -8.850 -11.492 1.00 80.31 97 MET A C 1
ATOM 761 O O . MET A 1 97 ? -1.283 -7.994 -12.358 1.00 80.31 97 MET A O 1
ATOM 765 N N . LEU A 1 98 ? -1.971 -9.912 -11.410 1.00 87.44 98 LEU A N 1
ATOM 766 C CA . LEU A 1 98 ? -3.021 -10.221 -12.374 1.00 87.44 98 LEU A CA 1
ATOM 767 C C . LEU A 1 98 ? -4.251 -9.316 -12.172 1.00 87.44 98 LEU A C 1
ATOM 769 O O . LEU A 1 98 ? -4.817 -8.809 -13.140 1.00 87.44 98 LEU A O 1
ATOM 773 N N . ARG A 1 99 ? -4.595 -9.017 -10.911 1.00 86.88 99 ARG A N 1
ATOM 774 C CA . ARG A 1 99 ? -5.688 -8.096 -10.557 1.00 86.88 99 ARG A CA 1
ATOM 775 C C . ARG A 1 99 ? -5.415 -6.639 -10.899 1.00 86.88 99 ARG A C 1
ATOM 777 O O . ARG A 1 99 ? -6.348 -5.921 -11.235 1.00 86.88 99 ARG A O 1
ATOM 784 N N . ALA A 1 100 ? -4.163 -6.196 -10.833 1.00 87.19 100 ALA A N 1
ATOM 785 C CA . ALA A 1 100 ? -3.799 -4.844 -11.248 1.00 87.19 100 ALA A CA 1
ATOM 786 C C . ALA A 1 100 ? -3.799 -4.661 -12.772 1.00 87.19 100 ALA A C 1
ATOM 788 O O . ALA A 1 100 ? -3.893 -3.533 -13.244 1.00 87.19 100 ALA A O 1
ATOM 789 N N . SER A 1 101 ? -3.702 -5.757 -13.528 1.00 89.12 101 SER A N 1
ATOM 790 C CA . SER A 1 101 ? -3.745 -5.786 -14.995 1.00 89.12 101 SER A CA 1
ATOM 791 C C . SER A 1 101 ? -5.167 -5.947 -15.555 1.00 89.12 101 SER A C 1
ATOM 793 O O . SER A 1 101 ? -5.332 -6.298 -16.721 1.00 89.12 101 SER A O 1
ATOM 795 N N . GLY A 1 102 ? -6.204 -5.708 -14.746 1.00 89.00 102 GLY A N 1
ATOM 796 C CA . GLY A 1 102 ? -7.604 -5.723 -15.177 1.00 89.00 102 GLY A CA 1
ATOM 797 C C . GLY A 1 102 ? -8.323 -7.067 -15.067 1.00 89.00 102 GLY A C 1
ATOM 798 O O . GLY A 1 102 ? -9.476 -7.159 -15.486 1.00 89.00 102 GLY A O 1
ATOM 799 N N . ILE A 1 103 ? -7.690 -8.110 -14.518 1.00 89.62 103 ILE A N 1
ATOM 800 C CA . ILE A 1 103 ? -8.302 -9.442 -14.432 1.00 89.62 103 ILE A CA 1
ATOM 801 C C . ILE A 1 103 ? -8.853 -9.680 -13.023 1.00 89.62 103 ILE A C 1
ATOM 803 O O . ILE A 1 103 ? -8.109 -9.860 -12.060 1.00 89.62 103 ILE A O 1
ATOM 807 N N . GLN A 1 104 ? -10.179 -9.728 -12.907 1.00 91.00 104 GLN A N 1
ATOM 808 C CA . GLN A 1 104 ? -10.886 -9.984 -11.650 1.00 91.00 104 GLN A CA 1
ATOM 809 C C . GLN A 1 104 ? -10.841 -11.471 -11.282 1.00 91.00 104 GLN A C 1
ATOM 811 O O . GLN A 1 104 ? -11.787 -12.220 -11.514 1.00 91.00 104 GLN A O 1
ATOM 816 N N . TRP A 1 105 ? -9.714 -11.908 -10.723 1.00 85.88 105 TRP A N 1
ATOM 817 C CA . TRP A 1 105 ? -9.505 -13.297 -10.322 1.00 85.88 105 TRP A CA 1
ATOM 818 C C . TRP A 1 105 ? -8.966 -13.394 -8.893 1.00 85.88 105 TRP A C 1
ATOM 820 O O . TRP A 1 105 ? -7.979 -12.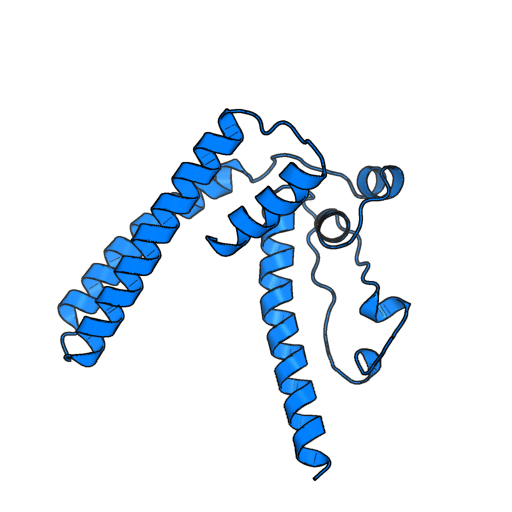748 -8.522 1.00 85.88 105 TRP A O 1
ATOM 830 N N . ASP A 1 106 ? -9.614 -14.217 -8.071 1.00 88.19 106 ASP A N 1
ATOM 831 C CA . ASP A 1 106 ? -9.193 -14.521 -6.705 1.00 88.19 106 ASP A CA 1
ATOM 832 C C . ASP A 1 106 ? -9.565 -15.965 -6.354 1.00 88.19 106 ASP A C 1
ATOM 834 O O . ASP A 1 106 ? -10.711 -16.380 -6.529 1.00 88.19 106 ASP A O 1
ATOM 838 N N . LEU A 1 107 ? -8.599 -16.719 -5.825 1.00 85.31 107 LEU A N 1
ATOM 839 C CA . LEU A 1 107 ? -8.794 -18.110 -5.415 1.00 85.31 107 LEU A CA 1
ATOM 840 C C . LEU A 1 107 ? -9.902 -18.264 -4.367 1.00 85.31 107 LEU A C 1
ATOM 842 O O . LEU A 1 107 ? -10.632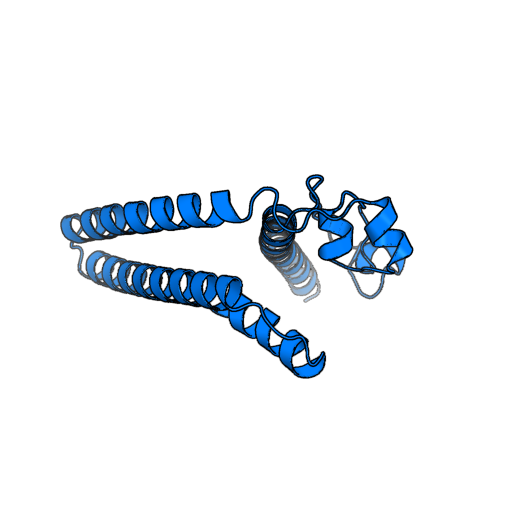 -19.247 -4.409 1.00 85.31 107 LEU A O 1
ATOM 846 N N . ARG A 1 108 ? -10.085 -17.284 -3.476 1.00 85.81 108 ARG A N 1
ATOM 847 C CA . ARG A 1 108 ? -11.086 -17.342 -2.401 1.00 85.81 108 ARG A CA 1
ATOM 848 C C . ARG A 1 108 ? -12.525 -17.350 -2.921 1.00 85.81 108 ARG A C 1
ATOM 850 O O . ARG A 1 108 ? -13.382 -17.923 -2.268 1.00 85.81 108 ARG A O 1
ATOM 857 N N . LYS A 1 109 ? -12.796 -16.752 -4.090 1.00 86.44 109 LYS A N 1
ATOM 858 C CA . LYS A 1 109 ? -14.121 -16.818 -4.748 1.00 86.44 109 LYS A CA 1
ATOM 859 C C . LYS A 1 109 ? -14.272 -18.028 -5.673 1.00 86.44 109 LYS A C 1
ATOM 861 O O . LYS A 1 109 ? -15.394 -18.448 -5.950 1.00 86.44 109 LYS A O 1
ATOM 866 N N . VAL A 1 110 ? -13.161 -18.542 -6.203 1.00 86.12 110 VAL A N 1
ATOM 867 C CA . VAL A 1 110 ? -13.164 -19.643 -7.178 1.00 86.12 110 VAL A CA 1
ATOM 868 C C . VAL A 1 110 ? -13.251 -20.991 -6.476 1.00 86.12 110 VAL A C 1
ATOM 870 O O . VAL A 1 110 ? -14.135 -21.779 -6.790 1.00 86.12 110 VAL A O 1
ATOM 873 N N . ASP A 1 111 ? -12.347 -21.234 -5.530 1.00 83.62 111 ASP A N 1
ATOM 874 C CA . ASP A 1 111 ? -12.242 -22.500 -4.798 1.00 83.62 111 ASP A CA 1
ATOM 875 C C . ASP A 1 111 ? -13.144 -22.526 -3.555 1.00 83.62 111 ASP A C 1
ATOM 877 O O . ASP A 1 111 ? -13.457 -23.591 -3.036 1.00 83.62 111 ASP A O 1
ATOM 881 N N . ARG A 1 112 ? -13.610 -21.347 -3.108 1.00 82.88 112 ARG A N 1
ATOM 882 C CA . ARG A 1 112 ? -14.643 -21.190 -2.067 1.00 82.88 112 ARG A CA 1
ATOM 883 C C . ARG A 1 112 ? -14.348 -21.970 -0.783 1.00 82.88 112 ARG A C 1
ATOM 885 O O . ARG A 1 112 ? -15.213 -22.621 -0.205 1.00 82.88 112 ARG A O 1
ATOM 892 N N . TYR A 1 113 ? -13.094 -21.941 -0.351 1.00 79.31 113 TYR A N 1
ATOM 893 C CA . TYR A 1 113 ? -12.680 -22.647 0.854 1.00 79.31 113 TYR A CA 1
ATOM 894 C C . TYR A 1 113 ? -13.098 -21.878 2.121 1.00 79.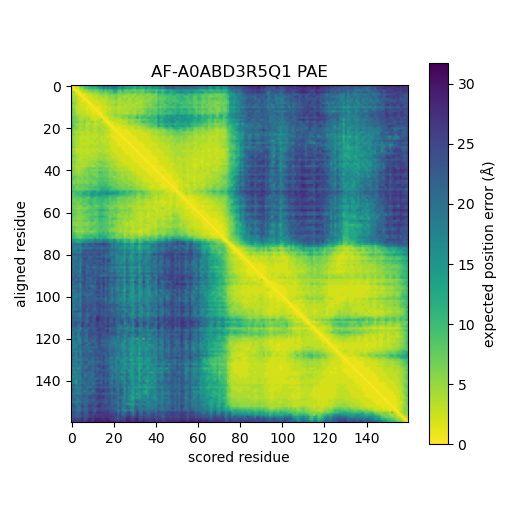31 113 TYR A C 1
ATOM 896 O O . TYR A 1 113 ? -13.217 -20.652 2.104 1.00 79.31 113 TYR A O 1
ATOM 904 N N . GLU A 1 114 ? -13.269 -22.596 3.235 1.00 83.44 114 GLU A N 1
ATOM 905 C CA . GLU A 1 114 ? -13.632 -22.041 4.554 1.00 83.44 114 GLU A CA 1
ATOM 906 C C . GLU A 1 114 ? -14.972 -21.276 4.520 1.00 83.44 114 GLU A C 1
ATOM 908 O O . GLU A 1 114 ? -15.934 -21.732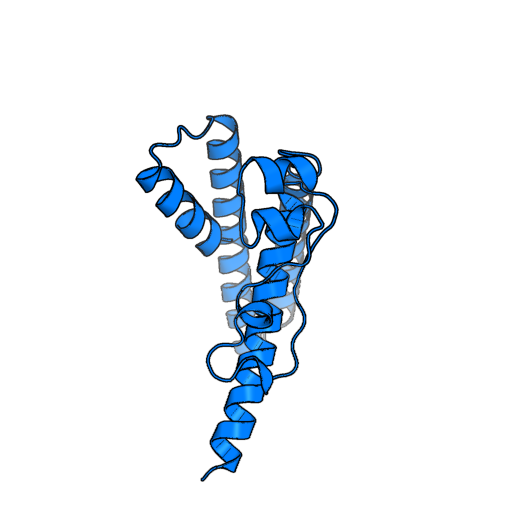 3.911 1.00 83.44 114 GLU A O 1
ATOM 913 N N . CYS A 1 115 ? -15.056 -20.122 5.186 1.00 82.19 115 CYS A N 1
ATOM 914 C CA . CYS A 1 115 ? -16.264 -19.304 5.297 1.00 82.19 115 CYS A CA 1
ATOM 915 C C . CYS A 1 115 ? -16.299 -18.111 4.323 1.00 82.19 115 CYS A C 1
ATOM 917 O O . CYS A 1 115 ? -17.107 -17.199 4.489 1.00 82.19 115 CYS A O 1
ATOM 919 N N . TYR A 1 116 ? -15.438 -18.072 3.296 1.00 85.38 116 TYR A N 1
ATOM 920 C CA . TYR A 1 116 ? -15.381 -16.929 2.366 1.00 85.38 116 TYR A CA 1
ATOM 921 C C . TYR A 1 116 ? -16.633 -16.765 1.489 1.00 85.38 116 TYR A C 1
ATOM 923 O O . TYR A 1 116 ? -16.816 -15.686 0.917 1.00 85.38 116 TYR A O 1
ATOM 931 N N . ASP A 1 117 ? -17.470 -17.802 1.395 1.00 85.31 117 ASP A N 1
ATOM 932 C CA . ASP A 1 117 ? -18.777 -17.783 0.725 1.00 85.31 117 ASP A CA 1
ATOM 933 C C . ASP A 1 117 ? -19.885 -17.147 1.574 1.00 85.31 117 ASP A C 1
ATOM 935 O O . ASP A 1 117 ? -20.869 -16.646 1.032 1.00 85.31 117 ASP A O 1
ATOM 939 N N . GLU A 1 118 ? -19.731 -17.164 2.898 1.00 84.81 118 GLU A N 1
ATOM 940 C CA . GLU A 1 118 ? -20.726 -16.654 3.849 1.00 84.81 118 GLU A CA 1
ATOM 941 C C . GLU A 1 118 ? -20.533 -15.158 4.132 1.00 84.81 118 GLU A C 1
ATOM 943 O O . GLU A 1 118 ? -21.436 -14.484 4.622 1.00 84.81 118 GLU A O 1
ATOM 948 N N . VAL A 1 119 ? -19.356 -14.622 3.800 1.00 86.69 119 VAL A N 1
ATOM 949 C CA . VAL A 1 119 ? -18.979 -13.229 4.047 1.00 86.69 119 VAL A CA 1
ATOM 950 C C . VAL A 1 119 ? -19.153 -12.385 2.782 1.00 86.69 119 VAL A C 1
ATOM 952 O O . VAL A 1 119 ? -18.731 -12.775 1.692 1.00 86.69 119 VAL A O 1
ATOM 955 N N . ASP A 1 120 ? -19.715 -11.182 2.924 1.00 88.94 120 ASP A N 1
ATOM 956 C CA . ASP A 1 120 ? -19.872 -10.236 1.818 1.00 88.94 120 ASP A CA 1
ATOM 957 C C . ASP A 1 120 ? -18.571 -9.462 1.564 1.00 88.94 120 ASP A C 1
ATOM 959 O O . ASP A 1 120 ? -18.156 -8.606 2.359 1.00 88.94 120 ASP A O 1
ATOM 963 N N . TRP A 1 121 ? -17.926 -9.740 0.433 1.00 91.31 121 TRP A N 1
ATOM 964 C CA . TRP A 1 121 ? -16.701 -9.064 0.020 1.00 91.31 121 TRP A CA 1
ATOM 965 C C . TRP A 1 121 ? -16.493 -9.086 -1.490 1.00 91.31 121 TRP A C 1
ATOM 967 O O . TRP A 1 121 ? -16.915 -10.023 -2.178 1.00 91.31 121 TRP A O 1
ATOM 977 N N . GLU A 1 122 ? -15.764 -8.081 -1.972 1.00 90.38 122 GLU A N 1
ATOM 978 C CA . GLU A 1 122 ? -15.486 -7.867 -3.391 1.00 90.38 122 GLU A CA 1
ATOM 979 C C . GLU A 1 122 ? -14.002 -8.023 -3.738 1.00 90.38 122 GLU A C 1
ATOM 981 O O . GLU A 1 122 ? -13.103 -7.653 -2.972 1.00 90.38 122 GLU A O 1
ATOM 986 N N . VAL A 1 123 ? -13.731 -8.557 -4.932 1.00 90.88 123 VAL A N 1
ATOM 987 C CA . VAL A 1 123 ? -12.361 -8.708 -5.436 1.00 90.88 123 VAL A CA 1
ATOM 988 C C . VAL A 1 123 ? -11.826 -7.338 -5.837 1.00 90.88 123 VAL A C 1
ATOM 990 O O . VAL A 1 123 ? -12.371 -6.684 -6.718 1.00 90.88 123 VAL A O 1
ATOM 993 N N . GLN A 1 124 ? -10.729 -6.914 -5.214 1.00 92.00 124 GLN A N 1
ATOM 994 C CA . GLN A 1 124 ? -10.114 -5.614 -5.479 1.00 92.00 124 GLN A CA 1
ATOM 995 C C . GLN A 1 124 ? -9.208 -5.691 -6.708 1.00 92.00 124 GLN A C 1
ATOM 997 O O . GLN A 1 124 ? -8.292 -6.509 -6.755 1.00 92.00 124 GLN A O 1
ATOM 1002 N N . TRP A 1 125 ? -9.448 -4.846 -7.705 1.00 91.12 125 TRP A N 1
ATOM 1003 C CA . TRP A 1 125 ? -8.732 -4.867 -8.981 1.00 91.12 125 TRP A CA 1
ATOM 1004 C C . TRP A 1 125 ? -8.499 -3.448 -9.501 1.00 91.12 125 TRP A C 1
ATOM 1006 O O . TRP A 1 125 ? -9.116 -2.494 -9.032 1.00 91.12 125 TRP A O 1
ATOM 1016 N N . GLN A 1 126 ? -7.579 -3.321 -10.450 1.00 89.69 126 GLN A N 1
ATOM 1017 C CA . GLN A 1 126 ? -7.251 -2.075 -11.146 1.00 89.69 126 GLN A CA 1
ATOM 1018 C C . GLN A 1 126 ? -7.027 -2.384 -12.629 1.00 89.69 126 GLN A C 1
ATOM 1020 O O . GLN A 1 126 ? -6.839 -3.548 -12.988 1.00 89.69 126 GLN A O 1
ATOM 1025 N N . LYS A 1 127 ? -7.089 -1.378 -13.504 1.00 88.31 127 LYS A N 1
ATOM 1026 C CA . LYS A 1 127 ? -7.039 -1.578 -14.966 1.00 88.31 127 LYS A CA 1
ATOM 1027 C C . LYS A 1 127 ? -5.677 -1.236 -15.567 1.00 88.31 127 LYS A C 1
ATOM 1029 O O . LYS A 1 127 ? -5.331 -1.727 -16.638 1.00 88.31 127 LYS A O 1
ATOM 1034 N N . GLU A 1 128 ? -4.930 -0.375 -14.899 1.00 84.38 128 GLU A N 1
ATOM 1035 C CA . GLU A 1 128 ? -3.802 0.362 -15.456 1.00 84.38 128 GLU A CA 1
ATOM 1036 C C . GLU A 1 128 ? -2.558 -0.526 -15.610 1.00 84.38 128 GLU A C 1
ATOM 1038 O O . GLU A 1 128 ? -1.687 -0.230 -16.424 1.00 84.38 128 GLU A O 1
ATOM 1043 N N . GLY A 1 129 ? -2.467 -1.639 -14.870 1.00 80.38 129 GLY A N 1
ATOM 1044 C CA . GLY A 1 129 ? -1.388 -2.625 -14.999 1.00 80.38 129 GLY A CA 1
ATOM 1045 C C . GLY A 1 129 ? -0.010 -2.127 -14.561 1.00 80.38 129 GLY A C 1
ATOM 1046 O O . GLY A 1 129 ? 0.972 -2.867 -14.662 1.00 80.38 129 GLY A O 1
ATOM 1047 N N . ASP A 1 130 ? 0.087 -0.891 -14.081 1.00 80.81 130 ASP A N 1
ATOM 1048 C CA . ASP A 1 130 ? 1.323 -0.258 -13.655 1.00 80.81 130 ASP A CA 1
ATOM 1049 C C . ASP A 1 130 ? 1.649 -0.547 -12.179 1.00 80.81 130 ASP A C 1
ATOM 1051 O O . ASP A 1 130 ? 0.980 -1.301 -11.461 1.00 80.81 130 ASP A O 1
ATOM 1055 N N . SER A 1 131 ? 2.772 0.001 -11.721 1.00 69.38 131 SER A N 1
ATOM 1056 C CA . SER A 1 131 ? 3.228 -0.209 -10.349 1.00 69.38 131 SER A CA 1
ATOM 1057 C C . SER A 1 131 ? 2.323 0.463 -9.315 1.00 69.38 131 SER A C 1
ATOM 1059 O O . SER A 1 131 ? 2.232 -0.045 -8.195 1.00 69.38 131 SER A O 1
ATOM 1061 N N . LEU A 1 132 ? 1.635 1.546 -9.690 1.00 74.88 132 LEU A N 1
ATOM 1062 C CA . LEU A 1 132 ? 0.669 2.231 -8.837 1.00 74.88 132 LEU A CA 1
ATOM 1063 C C . LEU A 1 132 ? -0.607 1.398 -8.671 1.00 74.88 132 LEU A C 1
ATOM 1065 O O . LEU A 1 132 ? -1.025 1.150 -7.545 1.00 74.88 132 LEU A O 1
ATOM 1069 N N . ALA A 1 133 ? -1.163 0.859 -9.752 1.00 77.81 133 ALA A N 1
ATOM 1070 C CA . ALA A 1 133 ? -2.307 -0.046 -9.743 1.00 77.81 133 ALA A CA 1
ATOM 1071 C C . ALA A 1 133 ? -2.072 -1.244 -8.817 1.00 77.81 133 ALA A C 1
ATOM 1073 O O . ALA A 1 133 ? -2.911 -1.570 -7.979 1.00 77.81 133 ALA A O 1
ATOM 1074 N N . ARG A 1 134 ? -0.881 -1.855 -8.877 1.00 78.31 134 ARG A N 1
ATOM 1075 C CA . ARG A 1 134 ? -0.491 -2.943 -7.960 1.00 78.31 134 ARG A CA 1
ATOM 1076 C C . ARG A 1 134 ? -0.420 -2.516 -6.500 1.00 78.31 134 ARG A C 1
ATOM 1078 O O . ARG A 1 134 ? -0.652 -3.333 -5.610 1.00 78.31 134 ARG A O 1
ATOM 1085 N N . TYR A 1 135 ? -0.026 -1.275 -6.244 1.00 73.00 135 TYR A N 1
ATOM 1086 C CA . TYR A 1 135 ? -0.019 -0.715 -4.901 1.00 73.00 135 TYR A CA 1
ATOM 1087 C C . TYR A 1 135 ? -1.450 -0.486 -4.401 1.00 73.00 135 TYR A C 1
ATOM 1089 O O . TYR A 1 135 ? -1.799 -0.970 -3.325 1.00 73.00 135 TYR A O 1
ATOM 1097 N N . LEU A 1 136 ? -2.298 0.147 -5.214 1.00 76.25 136 LEU A N 1
ATOM 1098 C CA . LEU A 1 136 ? -3.691 0.435 -4.879 1.00 76.25 136 LEU A CA 1
ATOM 1099 C C . LEU A 1 136 ? -4.498 -0.841 -4.617 1.00 76.25 136 LEU A C 1
ATOM 1101 O O . LEU A 1 136 ? -5.200 -0.899 -3.612 1.00 76.25 136 LEU A O 1
ATOM 1105 N N . VAL A 1 137 ? -4.331 -1.892 -5.434 1.00 82.62 137 VAL A N 1
ATOM 1106 C CA . VAL A 1 137 ? -4.959 -3.207 -5.188 1.00 82.62 137 VAL A CA 1
ATOM 1107 C C . VAL A 1 137 ? -4.646 -3.716 -3.779 1.00 82.62 137 VAL A C 1
ATOM 1109 O O . VAL A 1 137 ? -5.555 -4.143 -3.075 1.00 82.62 137 VAL A O 1
ATOM 1112 N N . ARG A 1 138 ? -3.389 -3.621 -3.320 1.00 77.62 138 ARG A N 1
ATOM 1113 C CA . ARG A 1 138 ? -2.999 -4.088 -1.977 1.00 77.62 138 ARG A CA 1
ATOM 1114 C C . ARG A 1 138 ? -3.620 -3.257 -0.860 1.00 77.62 138 ARG A C 1
ATOM 1116 O O . ARG A 1 138 ? -4.018 -3.813 0.158 1.00 77.62 138 ARG A O 1
ATOM 1123 N N . ILE A 1 139 ? -3.699 -1.940 -1.032 1.00 76.94 139 ILE A N 1
ATOM 1124 C CA . ILE A 1 139 ? -4.333 -1.060 -0.042 1.00 76.94 139 ILE A CA 1
ATOM 1125 C C . ILE A 1 139 ? -5.824 -1.380 0.066 1.00 76.94 139 ILE A C 1
ATOM 1127 O O . ILE A 1 139 ? -6.325 -1.590 1.170 1.00 76.94 139 ILE A O 1
ATOM 1131 N N . SER A 1 140 ? -6.506 -1.516 -1.068 1.00 79.94 140 SER A N 1
ATOM 1132 C CA . SER A 1 140 ? -7.908 -1.923 -1.097 1.00 79.94 140 SER A CA 1
ATOM 1133 C C . SER A 1 140 ? -8.118 -3.314 -0.488 1.00 79.94 140 SER A C 1
ATOM 1135 O O . SER A 1 140 ? -9.063 -3.514 0.269 1.00 79.94 140 SER A O 1
ATOM 1137 N N . GLU A 1 141 ? -7.216 -4.271 -0.738 1.00 82.44 141 GLU A N 1
ATOM 1138 C CA . GLU A 1 141 ? -7.263 -5.604 -0.120 1.00 82.44 141 GLU A CA 1
ATOM 1139 C C . GLU A 1 141 ? -7.158 -5.553 1.406 1.00 82.44 141 GLU A C 1
ATOM 1141 O O . GLU A 1 141 ? -7.820 -6.340 2.084 1.00 82.44 141 GLU A O 1
ATOM 1146 N N . MET A 1 142 ? -6.357 -4.642 1.968 1.00 80.00 142 MET A N 1
ATOM 1147 C CA . MET A 1 142 ? -6.266 -4.472 3.421 1.00 80.00 142 MET A CA 1
ATOM 1148 C C . MET A 1 142 ? -7.595 -3.989 4.005 1.00 80.00 142 MET A C 1
ATOM 1150 O O . MET A 1 142 ? -8.057 -4.530 5.011 1.00 80.00 142 MET A O 1
ATOM 1154 N N . THR A 1 143 ? -8.232 -3.008 3.365 1.00 81.19 143 THR A N 1
ATOM 1155 C CA . THR A 1 143 ? -9.543 -2.499 3.786 1.00 81.19 143 THR A CA 1
ATOM 1156 C C . THR A 1 143 ? -10.616 -3.580 3.687 1.00 81.19 143 THR A C 1
ATOM 1158 O O . THR A 1 143 ? -11.366 -3.789 4.642 1.00 81.19 143 THR A O 1
ATOM 1161 N N . GLU A 1 144 ? -10.637 -4.331 2.586 1.00 86.62 144 GLU A N 1
ATOM 1162 C CA . GLU A 1 144 ? -11.589 -5.426 2.395 1.00 86.62 144 GLU A CA 1
ATOM 1163 C C . GLU A 1 144 ? -11.348 -6.564 3.398 1.00 86.62 144 GLU A C 1
ATOM 1165 O O . GLU A 1 144 ? -12.287 -7.139 3.943 1.00 86.62 144 GLU A O 1
ATOM 1170 N N . SER A 1 145 ? -10.087 -6.839 3.743 1.00 85.25 145 SER A N 1
ATOM 1171 C CA . SER A 1 145 ? -9.744 -7.824 4.775 1.00 85.25 145 SER A CA 1
ATOM 1172 C C . SER A 1 145 ? -10.287 -7.422 6.147 1.00 85.25 145 SER A C 1
ATOM 1174 O O . SER A 1 145 ? -10.814 -8.266 6.869 1.00 85.25 145 SER A O 1
ATOM 1176 N N . ILE A 1 146 ? -10.226 -6.135 6.507 1.00 87.38 146 ILE A N 1
ATOM 1177 C CA . ILE A 1 146 ? -10.834 -5.635 7.750 1.00 87.38 146 ILE A CA 1
ATOM 1178 C C . ILE A 1 146 ? -12.358 -5.815 7.710 1.00 87.38 146 ILE A C 1
ATOM 1180 O O . ILE A 1 146 ? -12.935 -6.258 8.704 1.00 87.38 146 ILE A O 1
ATOM 1184 N N . LYS A 1 147 ? -13.005 -5.537 6.568 1.00 89.88 147 LYS A N 1
ATOM 1185 C CA . LYS A 1 147 ? -14.448 -5.758 6.368 1.00 89.88 147 LYS A CA 1
ATOM 1186 C C . LYS A 1 147 ? -14.821 -7.231 6.580 1.00 89.88 147 LYS A C 1
ATOM 1188 O O . LYS A 1 147 ? -15.805 -7.514 7.263 1.00 89.88 147 LYS A O 1
ATOM 1193 N N . ILE A 1 148 ? -14.026 -8.159 6.045 1.00 90.50 148 ILE A N 1
ATOM 1194 C CA . ILE A 1 148 ? -14.220 -9.608 6.215 1.00 90.50 148 ILE A CA 1
ATOM 1195 C C . ILE A 1 148 ? -14.080 -10.001 7.689 1.00 90.50 148 ILE A C 1
ATOM 1197 O O . ILE A 1 148 ? -14.959 -10.662 8.234 1.00 90.50 148 ILE A O 1
ATOM 1201 N N . ILE A 1 149 ? -13.017 -9.549 8.362 1.00 88.75 149 ILE A N 1
ATOM 1202 C CA . ILE A 1 149 ? -12.773 -9.856 9.781 1.00 88.75 149 ILE A CA 1
ATOM 1203 C C . ILE A 1 149 ? -13.922 -9.347 10.657 1.00 88.75 149 ILE A C 1
ATOM 1205 O O . ILE A 1 149 ? -14.385 -10.057 11.545 1.00 88.75 149 ILE A O 1
ATOM 1209 N N . GLN A 1 150 ? -14.411 -8.131 10.408 1.00 88.81 150 GLN A N 1
ATOM 1210 C CA . GLN A 1 150 ? -15.531 -7.564 11.161 1.00 88.81 150 GLN A CA 1
ATOM 1211 C C . GLN A 1 150 ? -16.825 -8.364 10.989 1.00 88.81 150 GLN A C 1
ATOM 1213 O O . GLN A 1 150 ? -17.584 -8.487 11.946 1.00 88.81 150 GLN A O 1
ATOM 1218 N N . GLN A 1 151 ? -17.086 -8.895 9.793 1.00 87.88 151 GLN A N 1
ATOM 1219 C CA . GLN A 1 151 ? -18.239 -9.762 9.542 1.00 87.88 151 GLN A CA 1
ATOM 1220 C C . GLN A 1 151 ? -18.067 -11.122 10.224 1.00 87.88 151 GLN A C 1
ATOM 1222 O O . GLN A 1 151 ? -18.935 -11.526 10.991 1.00 87.88 151 GLN A O 1
ATOM 1227 N N . ALA A 1 152 ? -16.909 -11.762 10.054 1.00 88.25 152 ALA A N 1
ATOM 1228 C CA . ALA A 1 152 ? -16.607 -13.046 10.682 1.00 88.25 152 ALA A CA 1
ATOM 1229 C C . ALA A 1 152 ? -16.694 -12.985 12.220 1.00 88.25 152 ALA A C 1
ATOM 1231 O O . ALA A 1 152 ? -17.219 -13.899 12.848 1.00 88.25 152 ALA A O 1
ATOM 1232 N N . LEU A 1 153 ? -16.235 -11.890 12.841 1.00 87.75 153 LEU A N 1
ATOM 1233 C CA . LEU A 1 153 ? -16.348 -11.695 14.291 1.00 87.75 153 LEU A CA 1
ATOM 1234 C C . LEU A 1 153 ? -17.800 -11.554 14.766 1.00 87.75 153 LEU A C 1
ATOM 1236 O O . LEU A 1 153 ? -18.113 -12.022 15.859 1.00 87.75 153 LEU A O 1
ATOM 1240 N N . LYS A 1 154 ? -18.679 -10.922 13.977 1.00 87.56 154 LYS A N 1
ATOM 1241 C CA . LYS A 1 154 ? -20.106 -10.798 14.318 1.00 87.56 154 LYS A CA 1
ATOM 1242 C C . LYS A 1 154 ? -20.799 -12.158 14.297 1.00 87.56 154 LYS A C 1
ATOM 1244 O O . LYS A 1 154 ? -21.489 -12.486 15.257 1.00 87.56 154 LYS A O 1
ATOM 1249 N N . GLU A 1 155 ? -20.562 -12.949 13.254 1.00 83.62 155 GLU A N 1
ATOM 1250 C CA . GLU A 1 155 ? -21.119 -14.303 13.132 1.00 83.62 155 GLU A CA 1
ATOM 1251 C C . GLU A 1 155 ? -20.584 -15.229 14.235 1.00 83.62 155 GLU A C 1
ATOM 1253 O O . GLU A 1 155 ? -21.344 -15.930 14.905 1.00 83.62 155 GLU A O 1
ATOM 1258 N N . PHE A 1 156 ? -19.280 -15.155 14.526 1.00 79.81 156 PHE A N 1
ATOM 1259 C CA . PHE A 1 156 ? -18.667 -15.921 15.611 1.00 79.81 156 PHE A CA 1
ATOM 1260 C C . PHE A 1 156 ? -19.286 -15.605 16.983 1.00 79.81 156 PHE A C 1
ATOM 1262 O O . PHE A 1 156 ? -19.576 -16.515 17.756 1.00 79.81 156 PHE A O 1
ATOM 1269 N N . GLN A 1 157 ? -19.524 -14.324 17.291 1.00 69.88 157 GLN A N 1
ATOM 1270 C CA . GLN A 1 157 ? -20.138 -13.909 18.559 1.00 69.88 157 GLN A CA 1
ATOM 1271 C C . GLN A 1 157 ? -21.625 -14.271 18.664 1.00 69.88 157 GLN A C 1
ATOM 1273 O O . GLN A 1 157 ? -22.106 -14.469 19.773 1.00 69.88 157 GLN A O 1
ATOM 1278 N N . GLY A 1 158 ? -22.341 -14.375 17.540 1.00 60.53 158 GLY A N 1
ATOM 1279 C CA . GLY A 1 158 ? -23.742 -14.808 17.500 1.00 60.53 158 GLY A CA 1
ATOM 1280 C C . GLY A 1 158 ? -23.951 -16.312 17.708 1.00 60.53 158 GLY A C 1
ATOM 1281 O O . GLY A 1 158 ? -25.090 -16.751 17.836 1.00 60.53 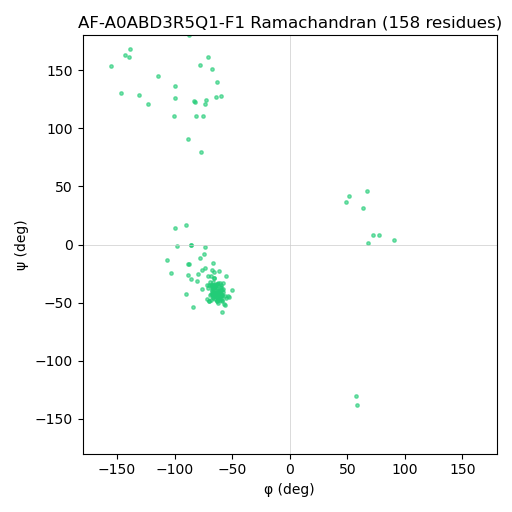158 GLY A O 1
ATOM 1282 N N . THR A 1 159 ? -22.869 -17.097 17.741 1.00 56.50 159 THR A N 1
ATOM 1283 C CA . THR A 1 159 ? -22.903 -18.564 17.868 1.00 56.50 159 THR A CA 1
ATOM 1284 C C . THR A 1 159 ? -22.685 -19.048 19.319 1.00 56.50 159 THR A C 1
ATOM 1286 O O . THR A 1 159 ? -22.724 -20.251 19.580 1.00 56.50 159 THR A O 1
ATOM 1289 N N . LEU A 1 160 ? -22.467 -18.126 20.270 1.00 45.94 160 LEU A N 1
ATOM 1290 C CA . LEU A 1 160 ? -22.392 -18.375 21.722 1.00 45.94 160 LEU A CA 1
ATOM 1291 C C . LEU A 1 160 ? -23.717 -18.035 22.413 1.00 45.94 160 LEU A C 1
ATOM 1293 O O . LEU A 1 160 ? -24.094 -18.797 23.331 1.00 45.94 160 LEU A O 1
#

Organism: NCBI:txid265156

Nearest PDB structures (foldseek):
  8q46-assembly1_D  TM=5.181E-01  e=2.976E-07  Bos taurus
  5gpn-assembly1_Z  TM=5.154E-01  e=1.233E-07  Sus scrofa
  8e9h-assembly1_D  TM=5.279E-01  e=1.734E-06  Mycolicibacterium smegmatis MC2 155
  7zmg-assembly1_C  TM=5.326E-01  e=1.293E-06  Thermochaetoides thermophila DSM 1495
  7zm7-assembly1_C  TM=5.323E-01  e=2.327E-06  Thermochaetoides thermophila DSM 1495

Foldseek 3Di:
DLVVVVVVVVVCVVVVPDDDPVVVVLVVLLNVLVVLLVVLVVVLVVCVVVVNVVVNVVSVVVSVVSVVVVVVSVVVQQVAQAAALVNCVVVVPDDLLNQANVDQDDCCVVVVPDCSVVADAGQQGHNRSTPSSSVVSVVVVVVRVVSRVVVVVVVVVVVD

Mean predicted aligned error: 12.5 Å

Radius of gyration: 19.59 Å; Cα contacts (8 Å, |Δi|>4): 153; chains: 1; bounding box: 44×47×48 Å

Secondary structure (DSSP, 8-state):
-HHHHHHHHHHHHHTT----HHHHHHHHHHHHHHHHHHHHHHHHHHHHHTT-HHHHHHHHHHHHHHHHHHHHHHTTTTTSS---HHHHHHTT--THHHHHTT----HHHHT--TTTTTS-------SS-SHHHHHHHHHHHHHHHHHHHHHHHHHHHTT-

Solvent-accessible surface area (backbone atoms only — not comparable to full-atom values): 8828 Å² total; per-residue (Å²): 108,77,64,52,56,55,67,48,50,53,57,33,63,76,64,71,54,84,76,54,70,70,58,55,52,51,50,50,52,54,48,51,53,50,50,52,48,50,50,40,52,54,52,26,53,52,31,50,74,72,67,38,61,70,64,26,55,52,37,52,53,56,42,46,57,53,46,53,52,48,47,65,54,46,63,68,29,52,81,35,75,61,40,51,50,67,56,28,58,76,71,65,51,58,59,55,64,25,8,6,13,54,40,91,62,56,66,58,77,72,70,45,57,85,66,54,76,81,49,88,80,77,89,58,57,27,68,72,14,13,49,44,28,36,49,49,27,53,54,49,43,52,55,49,49,53,52,43,51,57,50,52,52,52,57,57,62,73,74,112

pLDDT: mean 79.77, std 9.33, range [45.06, 92.44]

InterPro domains:
  IPR001135 NADH-quinone oxidoreductase, subunit D [PF00346] (74-157)
  IPR022885 NAD(P)H-quinone oxidoreductase subunit D/H [PTHR11993] (74-158)
  IPR029014 [NiFe]-hydrogenase, large subunit [G3DSA:1.10.645.10] (1-74)
  IPR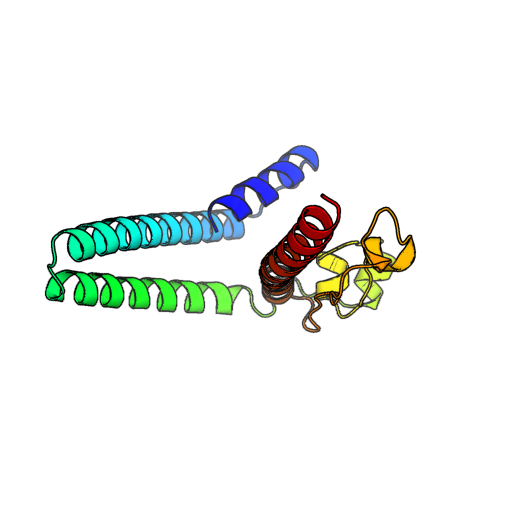029014 [NiFe]-hydrogenase, large subunit [G3DSA:1.10.645.10] (75-159)
  IPR029014 [NiFe]-hydrogenase, large subunit [SSF56762] (8-157)